Protein AF-A0A176U4V5-F1 (afdb_monomer)

Mean predicted aligned error: 9.23 Å

Solvent-accessible surface area (backbone atoms only — not comparable to full-atom values): 8817 Å² total; per-residue (Å²): 139,91,86,91,85,70,81,80,66,63,74,74,60,67,75,76,71,71,85,66,63,76,72,42,51,49,28,28,3,35,34,74,44,87,68,31,30,27,40,18,35,41,42,43,50,98,83,72,49,70,49,76,49,74,52,75,37,39,58,48,72,71,26,46,49,52,47,50,54,55,30,55,76,71,71,42,48,39,36,34,32,54,58,67,77,72,58,45,56,69,54,49,56,54,42,48,76,68,74,33,49,74,39,40,24,45,58,87,65,60,61,71,73,92,67,97,77,44,59,71,56,46,4,40,50,40,21,55,35,47,22,47,61,61,52,59,74,48,91,73,74,58,76,87,60,51,63,76,74,68,116

Nearest PDB structures (foldseek):
  8wt7-assembly1_C  TM=8.197E-01  e=2.623E-09  Escherichia coli
  8wt9-assembly1_D  TM=8.230E-01  e=5.195E-09  Escherichia coli
  8wt6-assembly1_D  TM=7.588E-01  e=7.061E-08  Escherichia coli
  7ess-assembly1_A  TM=6.847E-01  e=5.774E-04  Mycobacterium tuberculosis H37Rv
  2q2r-assembly1_B  TM=3.938E-01  e=1.067E-01  Trypanosoma cruzi

Structure (mmCIF, N/CA/C/O backbone):
data_AF-A0A176U4V5-F1
#
_entry.id   AF-A0A176U4V5-F1
#
loop_
_atom_site.group_PDB
_atom_site.id
_atom_site.type_symbol
_atom_site.label_atom_id
_atom_site.label_alt_id
_atom_site.label_comp_id
_atom_site.label_asym_id
_atom_site.label_entity_id
_atom_site.label_seq_id
_atom_site.pdbx_PDB_ins_code
_atom_site.Cartn_x
_atom_site.Cartn_y
_atom_site.Cartn_z
_atom_site.occupancy
_atom_site.B_iso_or_equiv
_atom_site.auth_seq_id
_atom_site.auth_comp_id
_atom_site.auth_asym_id
_atom_site.auth_atom_id
_atom_site.pdbx_PDB_model_num
ATOM 1 N N . MET A 1 1 ? -7.598 51.684 11.816 1.00 35.84 1 MET A N 1
ATOM 2 C CA . MET A 1 1 ? -8.939 51.081 11.972 1.00 35.84 1 MET A CA 1
ATOM 3 C C . MET A 1 1 ? -9.071 49.994 10.919 1.00 35.84 1 MET A C 1
ATOM 5 O O . MET A 1 1 ? -9.153 50.299 9.738 1.00 35.84 1 MET A O 1
ATOM 9 N N . ALA A 1 2 ? -8.910 48.740 11.339 1.00 35.50 2 ALA A N 1
ATOM 10 C CA . ALA A 1 2 ? -8.902 47.568 10.472 1.00 35.50 2 ALA A CA 1
ATOM 11 C C . ALA A 1 2 ? -10.332 47.061 10.272 1.00 35.50 2 ALA A C 1
ATOM 13 O O . ALA A 1 2 ? -11.031 46.856 11.257 1.00 35.50 2 ALA A O 1
ATOM 14 N N . SER A 1 3 ? -10.756 46.851 9.025 1.00 38.16 3 SER A N 1
ATOM 15 C CA . SER A 1 3 ? -11.951 46.062 8.697 1.00 38.16 3 SER A CA 1
ATOM 16 C C . SER A 1 3 ? -12.075 45.928 7.179 1.00 38.16 3 SER A C 1
ATOM 18 O O . SER A 1 3 ? -12.767 46.729 6.556 1.00 38.16 3 SER A O 1
ATOM 20 N N . HIS A 1 4 ? -11.393 44.944 6.580 1.00 39.47 4 HIS A N 1
ATOM 21 C CA . HIS A 1 4 ? -11.777 44.404 5.262 1.00 39.47 4 HIS A CA 1
ATOM 22 C C . HIS A 1 4 ? -11.165 43.028 4.934 1.00 39.47 4 HIS A C 1
ATOM 24 O O . HIS A 1 4 ? -10.877 42.730 3.780 1.00 39.47 4 HIS A O 1
ATOM 30 N N . CYS A 1 5 ? -10.945 42.154 5.924 1.00 32.56 5 CYS A N 1
ATOM 31 C CA . CYS A 1 5 ? -10.445 40.807 5.626 1.00 32.56 5 CYS A CA 1
ATOM 32 C C . CYS A 1 5 ? -10.816 39.786 6.710 1.00 32.56 5 CYS A C 1
ATOM 34 O O . CYS A 1 5 ? -9.965 39.363 7.483 1.00 32.56 5 CYS A O 1
ATOM 36 N N . GLN A 1 6 ? -12.092 39.399 6.807 1.00 33.41 6 GLN A N 1
ATOM 37 C CA . GLN A 1 6 ? -12.487 38.230 7.619 1.00 33.41 6 GLN A CA 1
ATOM 38 C C . GLN A 1 6 ? -13.487 37.274 6.948 1.00 33.41 6 GLN A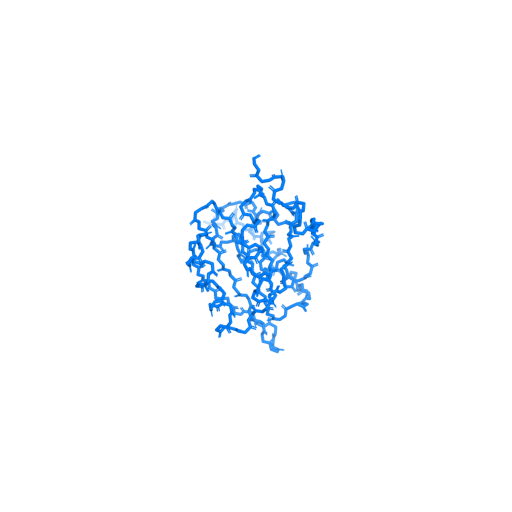 C 1
ATOM 40 O O . GLN A 1 6 ? -13.691 36.175 7.451 1.00 33.41 6 GLN A O 1
ATOM 45 N N . PHE A 1 7 ? -14.033 37.594 5.769 1.00 33.31 7 PHE A N 1
ATOM 46 C CA . PHE A 1 7 ? -15.053 36.741 5.139 1.00 33.31 7 PHE A CA 1
ATOM 47 C C . PHE A 1 7 ? -14.520 35.644 4.198 1.00 33.31 7 PHE A C 1
ATOM 49 O O . PHE A 1 7 ? -15.259 34.715 3.885 1.00 33.31 7 PHE A O 1
ATOM 56 N N . TYR A 1 8 ? -13.244 35.671 3.795 1.00 31.17 8 TYR A N 1
ATOM 57 C CA . TYR A 1 8 ? -12.674 34.648 2.895 1.00 31.17 8 TYR A CA 1
ATOM 58 C C . TYR A 1 8 ? -12.015 33.453 3.603 1.00 31.17 8 TYR A C 1
ATOM 60 O O . TYR A 1 8 ? -11.725 32.455 2.949 1.00 31.17 8 TYR A O 1
ATOM 68 N N . ASN A 1 9 ? -11.821 33.503 4.926 1.00 34.53 9 ASN A N 1
ATOM 69 C CA . ASN A 1 9 ? -11.169 32.416 5.671 1.00 34.53 9 ASN A CA 1
ATOM 70 C C . ASN A 1 9 ? -12.137 31.355 6.224 1.00 34.53 9 ASN A C 1
ATOM 72 O O . ASN A 1 9 ? -11.695 30.270 6.584 1.00 34.53 9 ASN A O 1
ATOM 76 N N . TYR A 1 10 ? -13.450 31.604 6.235 1.00 34.22 10 TYR A N 1
ATOM 77 C CA . TYR A 1 10 ? -14.404 30.654 6.825 1.00 34.22 10 TYR A CA 1
ATOM 78 C C . TYR A 1 10 ? -14.793 29.482 5.910 1.00 34.22 10 TYR A C 1
ATOM 80 O O . TYR A 1 10 ? -15.151 28.420 6.403 1.00 34.22 10 TYR A O 1
ATOM 88 N N . LYS A 1 11 ? -14.664 29.608 4.581 1.00 34.38 11 LYS A N 1
ATOM 89 C CA . LYS A 1 11 ? -15.071 28.535 3.649 1.00 34.38 11 LYS A CA 1
ATOM 90 C C . LYS A 1 11 ? -14.006 27.477 3.356 1.00 34.38 11 LYS A C 1
ATOM 92 O O . LYS A 1 11 ? -14.337 26.448 2.780 1.00 34.38 11 LYS A O 1
ATOM 97 N N . PHE A 1 12 ? -12.747 27.699 3.736 1.00 37.22 12 PHE A N 1
ATOM 98 C CA . PHE A 1 12 ? -11.676 26.719 3.496 1.00 37.22 12 PHE A CA 1
ATOM 99 C C . PHE A 1 12 ? -11.481 25.740 4.664 1.00 37.22 12 PHE A C 1
ATOM 101 O O . PHE A 1 12 ? -10.872 24.688 4.490 1.00 37.22 12 PHE A O 1
ATOM 108 N N . GLN A 1 13 ? -12.031 26.059 5.840 1.00 33.78 13 GLN A N 1
ATOM 109 C CA . GLN A 1 13 ? -11.878 25.253 7.052 1.00 33.78 13 GLN A CA 1
ATOM 110 C C . GLN A 1 13 ? -13.039 24.264 7.270 1.00 33.78 13 GLN A C 1
ATOM 112 O O . GLN A 1 13 ? -12.857 23.245 7.930 1.00 33.78 13 GLN A O 1
ATOM 117 N N . GLU A 1 14 ? -14.196 24.486 6.636 1.00 33.69 14 GLU A N 1
ATOM 118 C CA . GLU A 1 14 ? -15.374 23.607 6.751 1.00 33.69 14 GLU A CA 1
ATOM 119 C C . GLU A 1 14 ? -15.292 22.296 5.949 1.00 33.69 14 GLU A C 1
ATOM 121 O O . GLU A 1 14 ? -16.129 21.417 6.127 1.00 33.69 14 GLU A O 1
ATOM 126 N N . VAL A 1 15 ? -14.262 22.088 5.120 1.00 41.09 15 VAL A N 1
ATOM 127 C CA . VAL A 1 15 ? -14.083 20.801 4.411 1.00 41.09 15 VAL A CA 1
ATOM 128 C C . VAL A 1 15 ? -13.404 19.735 5.297 1.00 41.09 15 VAL A C 1
ATOM 130 O O . VAL A 1 15 ? -13.295 18.579 4.903 1.00 41.09 15 VAL A O 1
ATOM 133 N N . ILE A 1 16 ? -12.957 20.095 6.508 1.00 43.56 16 ILE A N 1
ATOM 134 C CA . ILE A 1 16 ? -12.155 19.223 7.393 1.00 43.56 16 ILE A CA 1
ATOM 135 C C . ILE A 1 16 ? -13.014 18.448 8.417 1.00 43.56 16 ILE A C 1
ATOM 137 O O . ILE A 1 16 ? -12.504 17.575 9.112 1.00 43.56 16 ILE A O 1
ATOM 141 N N . LEU A 1 17 ? -14.330 18.681 8.473 1.00 36.34 17 LEU A N 1
ATOM 142 C CA . LEU A 1 17 ? -15.235 18.012 9.422 1.00 36.34 17 LEU A CA 1
ATOM 143 C C . LEU A 1 17 ? -16.258 17.087 8.750 1.00 36.34 17 LEU A C 1
ATOM 145 O O . LEU A 1 17 ? -17.366 16.895 9.243 1.00 36.34 17 LEU A O 1
ATOM 149 N N . LEU A 1 18 ? -15.884 16.450 7.640 1.00 46.47 18 LEU A N 1
ATOM 150 C CA . LEU A 1 18 ? -16.555 15.216 7.245 1.00 46.47 18 LEU A CA 1
ATOM 151 C C . LEU A 1 18 ? -16.015 14.104 8.145 1.00 46.47 18 LEU A C 1
ATOM 153 O O . LEU A 1 18 ? -14.925 13.580 7.923 1.00 46.47 18 LEU A O 1
ATOM 157 N N . SER A 1 19 ? -16.775 13.777 9.193 1.00 58.56 19 SER A N 1
ATOM 158 C CA . SER A 1 19 ? -16.603 12.546 9.970 1.00 58.56 19 SER A CA 1
ATOM 159 C C . SER A 1 19 ? -16.903 11.361 9.049 1.00 58.56 19 SER A C 1
ATOM 161 O O . SER A 1 19 ? -18.007 10.815 9.029 1.00 58.56 19 SER A O 1
ATOM 163 N N . PHE A 1 20 ? -15.951 11.026 8.179 1.00 70.00 20 PHE A N 1
ATOM 164 C CA . PHE A 1 20 ? -16.039 9.830 7.365 1.00 70.00 20 PHE A CA 1
ATOM 165 C C . PHE A 1 20 ? -15.940 8.626 8.296 1.00 70.00 20 PHE A C 1
ATOM 167 O O . PHE A 1 20 ? -15.042 8.532 9.133 1.00 70.00 20 PHE A O 1
ATOM 174 N N . LYS A 1 21 ? -16.894 7.704 8.161 1.00 83.19 21 LYS A N 1
ATOM 175 C CA . LYS A 1 21 ? -16.889 6.461 8.925 1.00 83.19 21 LYS A CA 1
ATOM 176 C C . LYS A 1 21 ? -15.633 5.668 8.565 1.00 83.19 21 LYS A C 1
ATOM 178 O O . LYS A 1 21 ? -15.453 5.291 7.409 1.00 83.19 21 LYS A O 1
ATOM 183 N N . ILE A 1 22 ? -14.800 5.389 9.561 1.00 87.06 22 ILE A N 1
ATOM 184 C CA . ILE A 1 22 ? -13.631 4.524 9.402 1.00 87.06 22 ILE A CA 1
ATOM 185 C C . ILE A 1 22 ? -14.128 3.084 9.250 1.00 87.06 22 ILE A C 1
ATOM 187 O O . ILE A 1 22 ? -14.881 2.577 10.082 1.00 87.06 22 ILE A O 1
ATOM 191 N N . LEU A 1 23 ? -13.744 2.447 8.145 1.00 89.38 23 LEU A N 1
ATOM 192 C CA . LEU A 1 23 ? -14.088 1.065 7.804 1.00 89.38 23 LEU A CA 1
ATOM 193 C C . LEU A 1 23 ? -12.884 0.131 7.948 1.00 89.38 23 LEU A C 1
ATOM 195 O O . LEU A 1 23 ? -13.059 -1.038 8.282 1.00 89.38 23 LEU A O 1
ATOM 199 N N . LYS A 1 24 ? -11.665 0.643 7.732 1.00 91.25 24 LYS A N 1
ATOM 200 C CA . LYS A 1 24 ? -10.410 -0.074 7.988 1.00 91.25 24 LYS A CA 1
ATOM 201 C C . LYS A 1 24 ? -9.627 0.651 9.077 1.00 91.25 24 LYS A C 1
ATOM 203 O O . LYS A 1 24 ? -9.095 1.727 8.844 1.00 91.25 24 LYS A O 1
ATOM 208 N N . PHE A 1 25 ? -9.549 0.038 10.25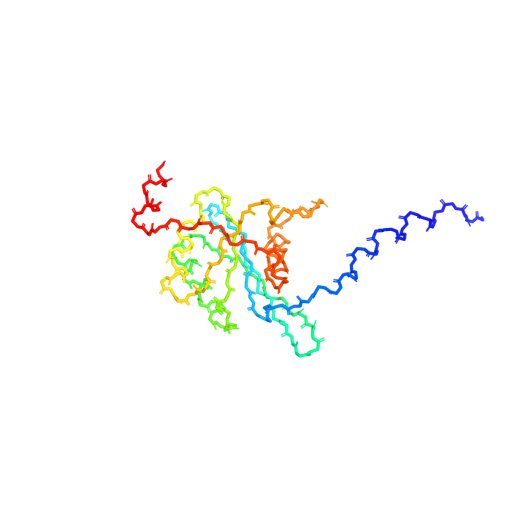7 1.00 93.38 25 PHE A N 1
ATOM 209 C CA . PHE A 1 25 ? -8.823 0.577 11.417 1.00 93.38 25 PHE A CA 1
ATOM 210 C C . PHE A 1 25 ? -7.304 0.463 11.280 1.00 93.38 25 PHE A C 1
ATOM 212 O O . PHE A 1 25 ? -6.557 1.052 12.056 1.00 93.38 25 PHE A O 1
ATOM 219 N N . LYS A 1 26 ? -6.829 -0.326 10.319 1.00 97.00 26 LYS A N 1
ATOM 220 C CA . LYS A 1 26 ? -5.415 -0.443 10.007 1.00 97.00 26 LYS A CA 1
ATOM 221 C C . LYS A 1 26 ? -5.247 -0.768 8.538 1.00 97.00 26 LYS A C 1
ATOM 223 O O . LYS A 1 26 ? -5.717 -1.809 8.089 1.00 97.00 26 LYS A O 1
ATOM 228 N N . CYS A 1 27 ? -4.585 0.108 7.802 1.00 97.56 27 CYS A N 1
ATOM 229 C CA . CYS A 1 27 ? -4.243 -0.142 6.409 1.00 97.56 27 CYS A CA 1
ATOM 230 C C . CYS A 1 27 ? -3.087 0.744 5.955 1.00 97.56 27 CYS A C 1
ATOM 232 O O . CYS A 1 27 ? -2.718 1.702 6.636 1.00 97.56 27 CYS A O 1
ATOM 234 N N . CYS A 1 28 ? -2.542 0.441 4.781 1.00 98.25 28 CYS A N 1
ATOM 235 C CA . CYS A 1 28 ? -1.465 1.191 4.164 1.00 98.25 28 CYS A CA 1
ATOM 236 C C . CYS A 1 28 ? -1.880 1.772 2.811 1.00 98.25 28 CYS A C 1
ATOM 238 O O . CYS A 1 28 ? -2.483 1.079 1.996 1.00 98.25 28 CYS A O 1
ATOM 240 N N . GLY A 1 29 ? -1.528 3.031 2.563 1.00 97.38 29 GLY A N 1
ATOM 241 C CA . GLY A 1 29 ? -1.511 3.633 1.234 1.00 97.38 29 GLY A CA 1
ATOM 242 C C . GLY A 1 29 ? -0.088 3.678 0.681 1.00 97.38 29 GLY A C 1
ATOM 243 O O . GLY A 1 29 ? 0.830 4.112 1.384 1.00 97.38 29 GLY A O 1
ATOM 244 N N . LEU A 1 30 ? 0.088 3.250 -0.569 1.00 96.81 30 LEU A N 1
ATOM 245 C CA . LEU A 1 30 ? 1.356 3.314 -1.293 1.00 96.81 30 LEU A CA 1
ATOM 246 C C . LEU A 1 30 ? 1.259 4.265 -2.486 1.00 96.81 30 LEU A C 1
ATOM 248 O O . LEU A 1 30 ? 0.378 4.116 -3.335 1.00 96.81 30 LEU A O 1
ATOM 252 N N . ASP A 1 31 ? 2.223 5.175 -2.576 1.00 93.88 31 ASP A N 1
ATOM 253 C CA . ASP A 1 31 ? 2.522 5.932 -3.788 1.00 93.88 31 ASP A CA 1
ATOM 254 C C . ASP A 1 31 ? 3.747 5.307 -4.473 1.00 93.88 31 ASP A C 1
ATOM 256 O O . ASP A 1 31 ? 4.865 5.331 -3.941 1.00 93.88 31 ASP A O 1
ATOM 260 N N . VAL A 1 32 ? 3.513 4.653 -5.612 1.00 94.06 32 VAL A N 1
ATOM 261 C CA . VAL A 1 32 ? 4.487 3.787 -6.288 1.00 94.06 32 VAL A CA 1
ATOM 262 C C . 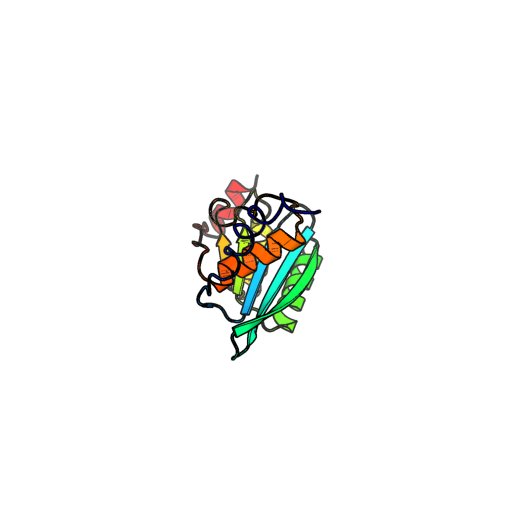VAL A 1 32 ? 5.128 4.526 -7.456 1.00 94.06 32 VAL A C 1
ATOM 264 O O . VAL A 1 32 ? 4.468 4.866 -8.437 1.00 94.06 32 VAL A O 1
ATOM 267 N N . HIS A 1 33 ? 6.449 4.693 -7.392 1.00 91.38 33 HIS A N 1
ATOM 268 C CA . HIS A 1 33 ? 7.259 5.281 -8.457 1.00 91.38 33 HIS A CA 1
ATOM 269 C C . HIS A 1 33 ? 8.178 4.234 -9.084 1.00 91.38 33 HIS A C 1
ATOM 271 O O . HIS A 1 33 ? 8.301 3.102 -8.619 1.00 91.38 33 HIS A O 1
ATOM 277 N N . LYS A 1 34 ? 8.873 4.625 -10.158 1.00 91.06 34 LYS A N 1
ATOM 278 C CA . LYS A 1 34 ? 9.765 3.726 -10.902 1.00 91.06 34 LYS A CA 1
ATOM 279 C C . LYS A 1 34 ? 10.839 3.075 -10.024 1.00 91.06 34 LYS A C 1
ATOM 281 O O . LYS A 1 34 ? 11.104 1.890 -10.191 1.00 91.06 34 LYS A O 1
ATOM 286 N N . THR A 1 35 ? 11.485 3.841 -9.141 1.00 93.25 35 THR A N 1
ATOM 287 C CA . THR A 1 35 ? 12.675 3.398 -8.379 1.00 93.25 35 THR A CA 1
ATOM 288 C C . THR A 1 35 ? 12.479 3.372 -6.861 1.00 93.25 35 THR A C 1
ATOM 290 O O . THR A 1 35 ? 13.350 2.892 -6.128 1.00 93.25 35 THR A O 1
ATOM 293 N N . TRP A 1 36 ? 11.351 3.878 -6.366 1.00 95.38 36 TRP A N 1
ATOM 294 C CA . TRP A 1 36 ? 11.048 3.956 -4.941 1.00 95.38 36 TRP A CA 1
ATOM 295 C C . TRP A 1 36 ? 9.537 3.993 -4.696 1.00 95.38 36 TRP A C 1
ATOM 297 O O . TRP A 1 36 ? 8.748 4.207 -5.612 1.00 95.38 36 TRP A O 1
ATOM 307 N N . ILE A 1 37 ? 9.145 3.754 -3.448 1.00 96.44 37 ILE A N 1
ATOM 308 C CA . ILE A 1 37 ? 7.756 3.711 -2.990 1.00 96.44 37 ILE A CA 1
ATOM 309 C C . ILE A 1 37 ? 7.662 4.531 -1.714 1.00 96.44 37 ILE A C 1
ATOM 311 O O . ILE A 1 37 ? 8.485 4.362 -0.809 1.00 96.44 37 ILE A O 1
ATOM 315 N N . TYR A 1 38 ? 6.667 5.410 -1.634 1.00 96.75 38 TYR A N 1
ATOM 316 C CA . TYR A 1 38 ? 6.302 6.042 -0.374 1.00 96.75 38 TYR A CA 1
ATOM 317 C C . TYR A 1 38 ? 5.136 5.286 0.251 1.00 96.75 38 TYR A C 1
ATOM 319 O O . TYR A 1 38 ? 4.103 5.099 -0.387 1.00 96.75 38 TYR A O 1
ATOM 327 N N . ALA A 1 39 ? 5.301 4.856 1.497 1.00 98.06 39 ALA A N 1
ATOM 328 C CA . ALA A 1 39 ? 4.300 4.099 2.230 1.00 98.06 39 ALA A CA 1
ATOM 329 C C . ALA A 1 39 ? 3.796 4.896 3.433 1.00 98.06 39 ALA A C 1
ATOM 331 O O . ALA A 1 39 ? 4.575 5.529 4.153 1.00 98.06 39 ALA A O 1
ATOM 332 N N . CYS A 1 40 ? 2.490 4.838 3.668 1.00 98.38 40 CYS A N 1
ATOM 333 C CA . CYS A 1 40 ? 1.840 5.428 4.829 1.00 98.38 40 CYS A CA 1
ATOM 334 C C . CYS A 1 40 ? 0.885 4.407 5.449 1.00 98.38 40 CYS A C 1
ATOM 336 O O . CYS A 1 40 ? -0.069 4.006 4.793 1.00 98.38 40 CYS A O 1
ATOM 338 N N . ILE A 1 41 ? 1.136 3.971 6.683 1.00 98.62 41 ILE A N 1
ATOM 339 C CA . ILE A 1 41 ? 0.208 3.148 7.471 1.00 98.62 41 ILE A CA 1
ATOM 340 C C . ILE A 1 41 ? -0.623 4.081 8.343 1.00 98.62 41 ILE A C 1
ATOM 342 O O . ILE A 1 41 ? -0.049 4.858 9.104 1.00 98.62 41 ILE A O 1
ATOM 346 N N . GLY A 1 42 ? -1.945 3.966 8.270 1.00 97.88 42 GLY A N 1
ATOM 347 C CA . GLY A 1 42 ? -2.879 4.529 9.241 1.00 97.88 42 GLY A CA 1
ATOM 348 C C . GLY A 1 42 ? -3.288 3.464 10.258 1.00 97.88 42 GLY A C 1
ATOM 349 O O . GLY A 1 42 ? -3.610 2.341 9.872 1.00 97.88 42 GLY A O 1
ATOM 350 N N . ILE A 1 43 ? -3.255 3.803 11.548 1.00 97.38 43 ILE A N 1
ATOM 351 C CA . ILE A 1 43 ? -3.727 2.959 12.655 1.00 97.38 43 ILE A CA 1
ATOM 352 C C . ILE A 1 43 ? -4.719 3.777 13.475 1.00 97.38 43 ILE A C 1
ATOM 354 O O . ILE A 1 43 ? -4.338 4.761 14.106 1.00 97.38 43 ILE A O 1
ATOM 358 N N . THR A 1 44 ? -5.980 3.370 13.470 1.00 94.31 44 THR A N 1
ATOM 359 C CA . THR A 1 44 ? -7.071 4.015 14.196 1.00 94.31 44 THR A CA 1
ATOM 360 C C . THR A 1 44 ? -7.354 3.280 15.505 1.00 94.31 44 THR A C 1
ATOM 362 O O . THR A 1 44 ? -7.533 2.062 15.513 1.00 94.31 44 THR A O 1
ATOM 365 N N . ASP A 1 45 ? -7.412 4.020 16.613 1.00 92.12 45 ASP A N 1
ATOM 366 C CA . ASP A 1 45 ? -7.782 3.495 17.930 1.00 92.12 45 ASP A CA 1
ATOM 367 C C . ASP A 1 45 ? -9.312 3.417 18.142 1.00 92.12 45 ASP A C 1
ATOM 369 O O . ASP A 1 45 ? -10.118 3.810 17.296 1.00 92.12 45 ASP A O 1
ATOM 373 N N . SER A 1 46 ? -9.734 2.930 19.311 1.00 89.00 46 SER A N 1
ATOM 374 C CA . SER A 1 46 ? -11.151 2.863 19.698 1.00 89.00 46 SER A CA 1
ATOM 375 C C . SER A 1 46 ? -11.825 4.233 19.864 1.00 89.00 46 SER A C 1
ATOM 377 O O . SER A 1 46 ? -13.052 4.304 19.903 1.00 89.00 46 SER A O 1
ATOM 379 N N . ASN A 1 47 ? -11.052 5.320 19.934 1.00 88.19 47 ASN A N 1
ATOM 380 C CA . ASN A 1 47 ? -11.539 6.696 20.023 1.00 88.19 47 ASN A CA 1
ATOM 381 C C . ASN A 1 47 ? -11.600 7.382 18.646 1.00 88.19 47 ASN A C 1
ATOM 383 O O . ASN A 1 47 ? -11.758 8.603 18.583 1.00 88.19 47 ASN A O 1
ATOM 387 N N . ASN A 1 48 ? -11.454 6.626 17.549 1.00 85.25 48 ASN A N 1
ATOM 388 C CA . ASN A 1 48 ? -11.364 7.128 16.174 1.00 85.25 48 ASN A CA 1
ATOM 389 C C . ASN A 1 48 ? -10.187 8.091 15.931 1.00 85.25 48 ASN A C 1
ATOM 391 O O . ASN A 1 48 ? -10.213 8.898 14.998 1.00 85.25 48 ASN A O 1
ATOM 395 N N . ARG A 1 49 ? -9.128 8.016 16.744 1.00 88.62 49 ARG A N 1
ATOM 396 C CA . ARG A 1 49 ? -7.891 8.768 16.517 1.00 88.62 49 ARG A CA 1
ATOM 397 C C . ARG A 1 49 ? -6.956 7.929 15.670 1.00 88.62 49 ARG A C 1
ATOM 399 O O . ARG A 1 49 ? -6.669 6.785 16.006 1.00 88.62 49 ARG A O 1
ATOM 406 N N . THR A 1 50 ? -6.472 8.512 14.578 1.00 93.00 50 THR A N 1
ATOM 407 C CA . THR A 1 50 ? -5.584 7.817 13.643 1.00 93.00 50 THR A CA 1
ATOM 408 C C . THR A 1 50 ? -4.151 8.308 13.788 1.00 93.00 50 THR A C 1
ATOM 410 O O . THR A 1 50 ? -3.874 9.493 13.601 1.00 93.00 50 THR A O 1
ATOM 413 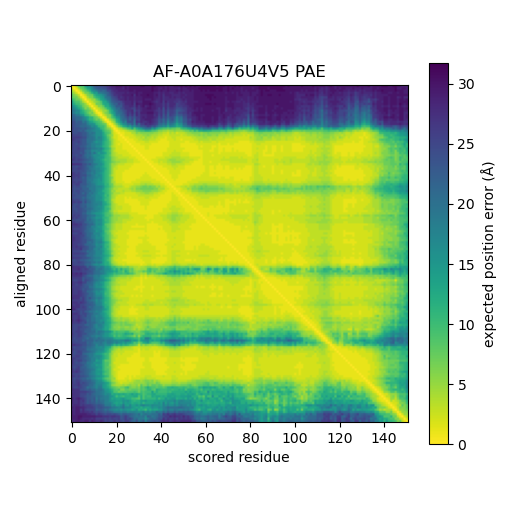N N . GLU A 1 51 ? -3.240 7.387 14.087 1.00 96.50 51 GLU A N 1
ATOM 414 C CA . GLU A 1 51 ? -1.799 7.598 14.009 1.00 96.50 51 GLU A CA 1
ATOM 415 C C . GLU A 1 51 ? -1.276 7.167 12.632 1.00 96.50 51 GLU A C 1
ATOM 417 O O . GLU A 1 51 ? -1.713 6.153 12.088 1.00 96.50 51 GLU A O 1
ATOM 422 N N . TYR A 1 52 ? -0.310 7.911 12.085 1.00 97.31 52 TYR A N 1
ATOM 423 C CA . TYR A 1 52 ? 0.317 7.588 10.805 1.00 97.31 52 TYR A CA 1
ATOM 424 C C . TYR A 1 52 ? 1.790 7.221 10.970 1.00 97.31 52 TYR A C 1
ATOM 426 O O . TYR A 1 52 ? 2.565 7.977 11.559 1.00 97.31 52 TYR A O 1
ATOM 434 N N . LYS A 1 53 ? 2.202 6.100 10.376 1.00 98.38 53 LYS A N 1
ATOM 435 C CA . LYS A 1 53 ? 3.610 5.713 10.210 1.00 98.38 53 LYS A CA 1
ATOM 436 C C . LYS A 1 53 ? 3.976 5.855 8.742 1.00 98.38 53 LYS A C 1
ATOM 438 O O . LYS A 1 53 ? 3.228 5.411 7.881 1.00 98.38 53 LYS A O 1
ATOM 443 N N . GLN A 1 54 ? 5.102 6.490 8.449 1.00 98.06 54 GLN A N 1
ATOM 444 C CA . GLN A 1 54 ? 5.497 6.818 7.081 1.00 98.06 54 GLN A CA 1
ATOM 445 C C . GLN A 1 54 ? 6.948 6.426 6.843 1.00 98.06 54 GLN A C 1
ATOM 447 O O . GLN A 1 54 ? 7.803 6.676 7.693 1.00 98.06 54 GLN A O 1
ATOM 452 N N . ALA A 1 55 ? 7.216 5.813 5.697 1.00 98.19 55 ALA A N 1
ATOM 453 C CA . ALA A 1 55 ? 8.548 5.375 5.308 1.00 98.19 55 ALA A CA 1
ATOM 454 C C . ALA A 1 55 ? 8.682 5.355 3.781 1.00 98.19 55 ALA A C 1
ATOM 456 O O . ALA A 1 55 ? 7.690 5.300 3.052 1.00 98.19 55 ALA A O 1
ATOM 457 N N . ARG A 1 56 ? 9.925 5.413 3.300 1.00 97.94 56 ARG A N 1
ATOM 458 C CA . ARG A 1 56 ? 10.253 5.306 1.877 1.00 97.94 56 ARG A CA 1
ATOM 459 C C . ARG A 1 56 ? 11.105 4.067 1.651 1.00 97.94 56 ARG A C 1
ATOM 461 O O . ARG A 1 56 ? 12.091 3.879 2.357 1.00 97.94 56 ARG A O 1
ATOM 468 N N . PHE A 1 57 ? 10.761 3.302 0.626 1.00 98.06 57 PHE A N 1
ATOM 469 C CA . PHE A 1 57 ? 11.441 2.069 0.242 1.00 98.06 57 PHE A CA 1
ATOM 470 C C . PHE A 1 57 ? 11.913 2.146 -1.204 1.00 98.06 57 PHE A C 1
ATOM 472 O O . PHE A 1 57 ? 11.430 2.967 -1.985 1.00 98.06 57 PHE A O 1
ATOM 479 N N . SER A 1 58 ? 12.858 1.292 -1.577 1.00 97.12 58 SER A N 1
ATOM 480 C CA . SER A 1 58 ? 13.169 1.069 -2.988 1.00 97.12 58 SER A CA 1
ATOM 481 C C . SER A 1 58 ? 12.098 0.185 -3.642 1.00 97.12 58 SER A C 1
ATOM 483 O O . SER A 1 58 ? 11.550 -0.694 -2.985 1.00 97.12 58 SER A O 1
ATOM 485 N N . SER A 1 59 ? 11.818 0.386 -4.934 1.00 94.00 59 SER A N 1
ATOM 486 C CA . SER A 1 59 ? 10.922 -0.488 -5.711 1.00 94.00 59 SER A CA 1
ATOM 487 C C . SER A 1 59 ? 11.609 -1.758 -6.241 1.00 94.00 59 SER A C 1
ATOM 489 O O . SER A 1 59 ? 10.982 -2.547 -6.945 1.00 94.00 59 SER A O 1
ATOM 491 N N . PHE A 1 60 ? 12.892 -1.967 -5.928 1.00 94.50 60 PHE A N 1
ATOM 492 C CA . PHE A 1 60 ? 13.607 -3.210 -6.229 1.00 94.50 60 PHE A CA 1
ATOM 493 C C . PHE A 1 60 ? 13.359 -4.261 -5.142 1.00 94.50 60 PHE A C 1
ATOM 495 O O . PHE A 1 60 ? 13.065 -3.914 -4.001 1.00 94.50 60 PHE A O 1
ATOM 502 N N . THR A 1 61 ? 13.556 -5.541 -5.468 1.00 94.25 61 THR A N 1
ATOM 503 C CA . THR A 1 61 ? 13.236 -6.701 -4.612 1.00 94.25 61 THR A CA 1
ATOM 504 C C . THR A 1 61 ? 13.647 -6.536 -3.150 1.00 94.25 61 THR A C 1
ATOM 506 O O . THR A 1 61 ? 12.838 -6.775 -2.262 1.00 94.25 61 THR A O 1
ATOM 509 N N . LYS A 1 62 ? 14.872 -6.065 -2.876 1.00 96.06 62 LYS A N 1
ATOM 510 C CA . LYS A 1 62 ? 15.327 -5.829 -1.497 1.00 96.06 62 LYS A CA 1
ATOM 511 C C . LYS A 1 62 ? 14.446 -4.809 -0.761 1.00 96.06 62 LYS A C 1
ATOM 513 O O . LYS A 1 62 ? 14.022 -5.076 0.354 1.00 96.06 62 LYS A O 1
ATOM 518 N N . GLY A 1 63 ? 14.143 -3.677 -1.394 1.00 97.81 63 GLY A N 1
ATOM 519 C CA . GLY A 1 63 ? 13.281 -2.648 -0.811 1.00 97.81 63 GLY A CA 1
ATOM 520 C C . GLY A 1 63 ? 11.823 -3.090 -0.674 1.00 97.81 63 GLY A C 1
ATOM 521 O O . GLY A 1 63 ? 11.150 -2.681 0.266 1.00 97.81 63 GLY A O 1
ATOM 522 N N . LEU A 1 64 ? 11.346 -3.965 -1.563 1.00 97.19 64 LEU A N 1
ATOM 523 C CA . LEU A 1 64 ? 10.011 -4.562 -1.462 1.00 97.19 64 LEU A CA 1
ATOM 524 C C . LEU A 1 64 ? 9.910 -5.551 -0.294 1.00 97.19 64 LEU A C 1
ATOM 526 O O . LEU A 1 64 ? 8.908 -5.541 0.416 1.00 97.19 64 LEU A O 1
ATOM 530 N N . ASN A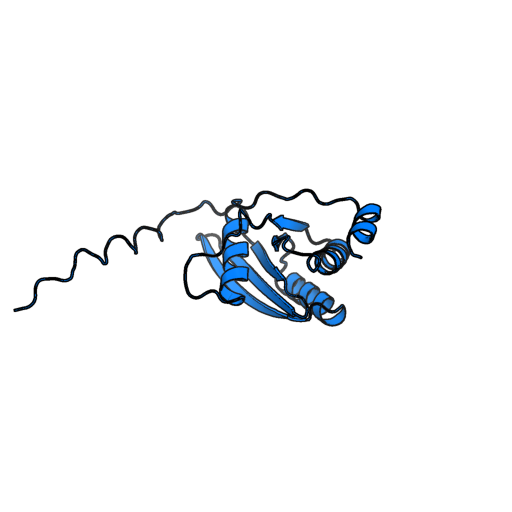 1 65 ? 10.959 -6.333 -0.034 1.00 97.50 65 ASN A N 1
ATOM 531 C CA . ASN A 1 65 ? 11.032 -7.172 1.166 1.00 97.50 65 ASN A CA 1
ATOM 532 C C . ASN A 1 65 ? 11.098 -6.316 2.441 1.00 97.50 65 ASN A C 1
ATOM 534 O O . ASN A 1 65 ? 10.349 -6.565 3.377 1.00 97.50 65 ASN A O 1
ATOM 538 N N . GLU A 1 66 ? 11.897 -5.241 2.445 1.00 98.44 66 GLU A N 1
ATOM 539 C CA . GLU A 1 66 ? 11.939 -4.278 3.560 1.00 98.44 66 GLU A CA 1
ATOM 540 C C . GLU A 1 66 ? 10.569 -3.615 3.809 1.00 98.44 66 GLU A C 1
ATOM 542 O O . GLU A 1 66 ? 10.186 -3.383 4.958 1.00 98.44 66 GLU A O 1
ATOM 547 N N . LEU A 1 67 ? 9.804 -3.334 2.746 1.00 98.31 67 LEU A N 1
ATOM 548 C CA . LEU A 1 67 ? 8.421 -2.865 2.848 1.00 98.31 67 LEU A CA 1
ATOM 549 C C . LEU A 1 67 ? 7.520 -3.927 3.498 1.00 98.31 67 LEU A C 1
ATOM 551 O O . LEU A 1 67 ? 6.735 -3.582 4.381 1.00 98.31 67 LEU A O 1
ATOM 555 N N . CYS A 1 68 ? 7.638 -5.200 3.109 1.00 98.12 68 CYS A N 1
ATOM 556 C CA . CYS A 1 68 ? 6.875 -6.301 3.710 1.00 98.12 68 CYS A CA 1
ATOM 557 C C . CYS A 1 68 ? 7.200 -6.468 5.200 1.00 98.12 68 CYS A C 1
ATOM 559 O O . CYS A 1 68 ? 6.285 -6.543 6.021 1.00 98.12 68 CYS A O 1
ATOM 561 N N . ASP A 1 69 ? 8.484 -6.435 5.565 1.00 98.25 69 ASP A N 1
ATOM 562 C CA . ASP A 1 69 ? 8.935 -6.503 6.958 1.00 98.25 69 ASP A CA 1
ATOM 563 C C . ASP A 1 69 ? 8.389 -5.330 7.781 1.00 98.25 69 ASP A C 1
ATOM 565 O O . ASP A 1 69 ? 7.950 -5.486 8.924 1.00 98.25 69 ASP A O 1
ATOM 569 N N . TRP A 1 70 ? 8.371 -4.132 7.192 1.00 98.62 70 TRP A N 1
ATOM 570 C CA . TRP A 1 70 ? 7.821 -2.944 7.835 1.00 98.62 70 TRP A CA 1
ATOM 571 C C . TRP A 1 70 ? 6.300 -3.027 8.015 1.00 98.62 70 TRP A C 1
ATOM 573 O O . TRP A 1 70 ? 5.795 -2.669 9.079 1.00 98.62 70 TRP A O 1
ATOM 583 N N . LEU A 1 71 ? 5.564 -3.543 7.028 1.00 98.38 71 LEU A N 1
ATOM 584 C CA . LEU A 1 71 ? 4.125 -3.804 7.145 1.00 98.38 71 LEU A CA 1
ATOM 585 C C . LEU A 1 71 ? 3.834 -4.842 8.240 1.00 98.38 71 LEU A C 1
ATOM 587 O O . LEU A 1 71 ? 2.964 -4.614 9.089 1.00 98.38 71 LEU A O 1
ATOM 591 N N . ALA A 1 72 ? 4.610 -5.929 8.281 1.00 97.75 72 ALA A N 1
ATOM 592 C CA . ALA A 1 72 ? 4.512 -6.973 9.297 1.00 97.75 72 ALA A CA 1
ATOM 593 C C . ALA A 1 72 ? 4.803 -6.433 10.705 1.00 97.75 72 ALA A C 1
ATOM 595 O O . ALA A 1 72 ? 4.046 -6.707 11.633 1.00 97.75 72 ALA A O 1
ATOM 596 N N . LYS A 1 73 ? 5.817 -5.570 10.863 1.00 98.06 73 LYS A N 1
ATOM 597 C CA . LYS A 1 73 ? 6.142 -4.903 12.138 1.00 98.06 73 LYS A CA 1
ATOM 598 C C . LYS A 1 73 ? 4.949 -4.162 12.755 1.00 98.06 73 LYS A C 1
ATOM 600 O O . LYS A 1 73 ? 4.843 -4.086 13.978 1.00 98.06 73 LYS A O 1
ATOM 605 N N . TYR A 1 74 ? 4.062 -3.600 11.933 1.00 97.94 74 TYR A N 1
ATOM 606 C CA . TYR A 1 74 ? 2.856 -2.901 12.392 1.00 97.94 74 TYR A CA 1
ATOM 607 C C . TYR A 1 74 ? 1.582 -3.757 12.308 1.00 97.94 74 TYR A C 1
ATOM 609 O O . TYR A 1 74 ? 0.486 -3.262 12.597 1.00 97.94 74 TYR A O 1
ATOM 617 N N . ASN A 1 75 ? 1.703 -5.044 11.965 1.00 96.94 75 ASN A N 1
ATOM 618 C CA . ASN A 1 75 ? 0.598 -5.967 11.707 1.00 96.94 75 ASN A CA 1
ATOM 619 C C . ASN A 1 75 ? -0.402 -5.399 10.681 1.00 96.94 75 ASN A C 1
ATOM 621 O O . ASN A 1 75 ? -1.609 -5.442 10.915 1.00 96.94 75 ASN A O 1
ATOM 625 N N . CYS A 1 76 ? 0.094 -4.773 9.609 1.00 97.62 76 CYS A N 1
ATOM 626 C CA . CYS A 1 76 ? -0.715 -4.147 8.564 1.00 97.62 76 CYS A CA 1
ATOM 627 C C . CYS A 1 76 ? -0.806 -5.058 7.334 1.00 97.62 76 CYS A C 1
ATOM 629 O O . CYS A 1 76 ? 0.139 -5.144 6.558 1.00 97.62 76 CYS A O 1
ATOM 631 N N . THR A 1 77 ? -1.952 -5.711 7.144 1.00 97.00 77 THR A N 1
ATOM 632 C CA . THR A 1 77 ? -2.189 -6.656 6.035 1.00 97.00 77 THR A CA 1
ATOM 633 C C . THR A 1 77 ? -2.948 -6.043 4.862 1.00 97.00 77 THR A C 1
ATOM 635 O O . THR A 1 77 ? -2.874 -6.548 3.749 1.00 97.00 77 THR A O 1
ATOM 638 N N . ASP A 1 78 ? -3.679 -4.958 5.104 1.00 96.88 78 ASP A N 1
ATOM 639 C CA . ASP A 1 78 ? -4.483 -4.243 4.120 1.00 96.88 78 ASP A CA 1
ATOM 640 C C . ASP A 1 78 ? -3.670 -3.140 3.444 1.00 96.88 78 ASP A C 1
ATOM 642 O O . ASP A 1 78 ? -3.288 -2.162 4.086 1.00 96.88 78 ASP A O 1
ATOM 646 N N . VAL A 1 79 ? -3.456 -3.251 2.137 1.00 97.50 79 VAL A N 1
ATOM 647 C CA . VAL A 1 79 ? -2.662 -2.299 1.354 1.00 97.50 79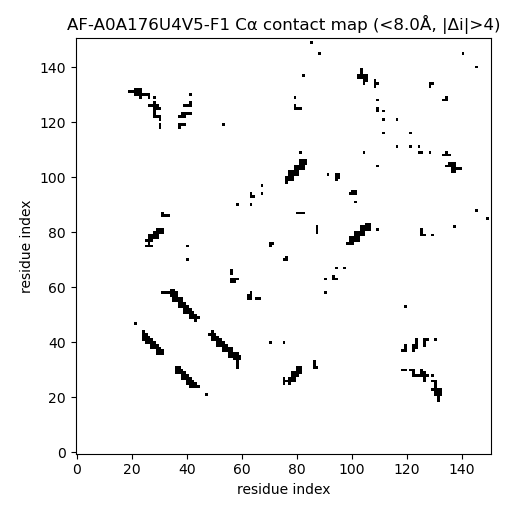 VAL A CA 1
ATOM 648 C C . VAL A 1 79 ? -3.476 -1.786 0.173 1.00 97.50 79 VAL A C 1
ATOM 650 O O . VAL A 1 79 ? -4.164 -2.543 -0.503 1.00 97.50 79 VAL A O 1
ATOM 653 N N . CYS A 1 80 ? -3.388 -0.491 -0.102 1.00 96.06 80 CYS A N 1
ATOM 654 C CA . CYS A 1 80 ? -3.947 0.141 -1.285 1.00 96.06 80 CYS A CA 1
ATOM 655 C C . CYS A 1 80 ? -2.849 0.887 -2.040 1.00 96.06 80 CYS A C 1
ATOM 657 O O . CYS A 1 80 ? -2.061 1.611 -1.435 1.00 96.06 80 CYS A O 1
ATOM 659 N N . MET A 1 81 ? -2.821 0.754 -3.363 1.00 93.88 81 MET A N 1
ATOM 660 C CA . MET A 1 81 ? -1.900 1.504 -4.216 1.00 93.88 81 MET A CA 1
ATOM 661 C C . MET A 1 81 ? -2.581 1.971 -5.496 1.00 93.88 81 MET A C 1
ATOM 663 O O . MET A 1 81 ? -3.527 1.345 -5.978 1.00 93.88 81 MET A O 1
ATOM 667 N N . GLU A 1 82 ? -2.114 3.087 -6.042 1.00 86.31 82 GLU A N 1
ATOM 668 C CA . GLU A 1 82 ? -2.624 3.613 -7.305 1.00 86.31 82 GLU A CA 1
ATOM 669 C C . GLU A 1 82 ? -2.108 2.798 -8.503 1.00 86.31 82 GLU A C 1
ATOM 671 O O . GLU A 1 82 ? -0.926 2.474 -8.597 1.00 86.31 82 GLU A O 1
ATOM 676 N N . SER A 1 83 ? -2.992 2.496 -9.456 1.00 74.25 83 SER A N 1
ATOM 677 C CA . SER A 1 83 ? -2.686 1.698 -10.649 1.00 74.25 83 SER A CA 1
ATOM 678 C C . SER A 1 83 ? -2.141 2.521 -11.832 1.00 74.25 83 SER A C 1
ATOM 680 O O . SER A 1 83 ? -2.463 2.223 -12.985 1.00 74.25 83 SER A O 1
ATOM 682 N N . THR A 1 84 ? -1.372 3.590 -11.594 1.00 71.69 84 THR A N 1
ATOM 683 C CA . THR A 1 84 ? -0.836 4.425 -12.689 1.00 71.69 84 THR A CA 1
ATOM 684 C C . THR A 1 84 ? 0.451 3.833 -13.261 1.00 71.69 84 THR A C 1
ATOM 686 O O . THR A 1 84 ? 1.443 3.639 -12.560 1.00 71.69 84 THR A O 1
ATOM 689 N N . GLY A 1 85 ? 0.456 3.580 -14.572 1.00 81.19 85 GLY A N 1
ATOM 690 C CA . GLY A 1 85 ? 1.601 2.997 -15.275 1.00 81.19 85 GLY A CA 1
ATOM 691 C C . GLY A 1 85 ? 1.800 1.509 -14.967 1.00 81.19 85 GLY A C 1
ATOM 692 O O . GLY A 1 85 ? 0.884 0.833 -14.511 1.00 81.19 85 GLY A O 1
ATOM 693 N N . LYS A 1 86 ? 3.003 0.984 -15.240 1.00 86.88 86 LYS A N 1
ATOM 694 C CA . LYS A 1 86 ? 3.326 -0.450 -15.081 1.00 86.88 86 LYS A CA 1
ATOM 695 C C . LYS A 1 86 ? 4.038 -0.818 -13.777 1.00 86.88 86 LYS A C 1
ATOM 697 O O . LYS A 1 86 ? 4.252 -1.992 -13.498 1.00 86.88 86 LYS A O 1
ATOM 702 N N . TYR A 1 87 ? 4.414 0.172 -12.967 1.00 90.38 87 TYR A N 1
ATOM 703 C CA . TYR A 1 87 ? 5.275 -0.049 -11.799 1.00 90.38 87 TYR A CA 1
ATOM 704 C C . TYR A 1 87 ? 4.564 -0.714 -10.618 1.00 90.38 87 TYR A C 1
ATOM 706 O O . TYR A 1 87 ? 5.233 -1.272 -9.757 1.00 90.38 87 TYR A O 1
ATOM 714 N N . TRP A 1 88 ? 3.230 -0.720 -10.592 1.00 91.75 88 TRP A N 1
ATOM 715 C CA . TRP A 1 88 ? 2.466 -1.429 -9.566 1.00 91.75 88 TRP A CA 1
ATOM 716 C C . TRP A 1 88 ? 2.591 -2.956 -9.677 1.00 91.75 88 TRP A C 1
ATOM 718 O O . TRP A 1 88 ? 2.443 -3.633 -8.669 1.00 91.75 88 TRP A O 1
ATOM 728 N N . ILE A 1 89 ? 2.877 -3.509 -10.864 1.00 92.00 89 ILE A N 1
ATOM 729 C CA . ILE A 1 89 ? 2.909 -4.963 -11.115 1.00 92.00 89 ILE A CA 1
ATOM 730 C C . ILE A 1 89 ? 3.935 -5.685 -10.223 1.00 92.00 89 ILE A C 1
ATOM 732 O O . ILE A 1 89 ? 3.532 -6.582 -9.480 1.00 92.00 89 ILE A O 1
ATOM 736 N N . PRO A 1 90 ? 5.235 -5.315 -10.223 1.00 92.38 90 PRO A N 1
ATOM 737 C CA . PRO A 1 90 ? 6.217 -5.984 -9.367 1.00 92.38 90 PRO A CA 1
ATOM 738 C C . PRO A 1 90 ? 5.919 -5.800 -7.874 1.00 92.38 90 PRO A C 1
ATOM 740 O O . PRO A 1 90 ? 6.163 -6.712 -7.088 1.00 92.38 90 PRO A O 1
ATOM 743 N N . VAL A 1 91 ? 5.353 -4.652 -7.485 1.00 94.38 91 VAL A N 1
ATOM 744 C CA . VAL A 1 91 ? 4.946 -4.388 -6.097 1.00 94.38 91 VAL A CA 1
ATOM 745 C C . VAL A 1 91 ? 3.806 -5.319 -5.696 1.00 94.38 91 VAL A C 1
ATOM 747 O O . VAL A 1 91 ? 3.895 -5.984 -4.671 1.00 94.38 91 VAL A O 1
ATOM 750 N N . PHE A 1 92 ? 2.766 -5.418 -6.527 1.00 94.19 92 PHE A N 1
ATOM 751 C CA . PHE A 1 92 ? 1.621 -6.2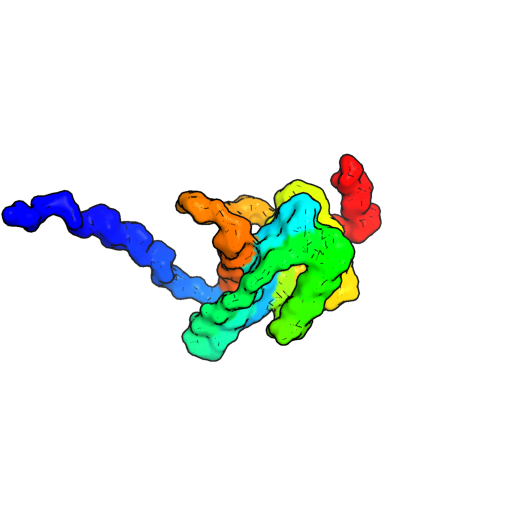93 -6.298 1.00 94.19 92 PHE A CA 1
ATOM 752 C C . PHE A 1 92 ? 2.053 -7.743 -6.118 1.00 94.19 92 PHE A C 1
ATOM 754 O O . PHE A 1 92 ? 1.671 -8.367 -5.136 1.00 94.19 92 PHE A O 1
ATOM 761 N N . ASN A 1 93 ? 2.878 -8.253 -7.034 1.00 92.88 93 ASN A N 1
ATOM 762 C CA . ASN A 1 93 ? 3.283 -9.655 -7.032 1.00 92.88 93 ASN A CA 1
ATOM 763 C C . ASN A 1 93 ? 4.040 -10.035 -5.749 1.00 92.88 93 ASN A C 1
ATOM 765 O O . ASN A 1 93 ? 3.762 -11.084 -5.177 1.00 92.88 93 ASN A O 1
ATOM 769 N N . ILE A 1 94 ? 4.952 -9.184 -5.263 1.00 94.75 94 ILE A N 1
ATOM 770 C CA . ILE A 1 94 ? 5.664 -9.462 -4.005 1.00 94.75 94 ILE A CA 1
ATOM 771 C C . ILE A 1 94 ? 4.717 -9.358 -2.806 1.00 94.75 94 ILE A C 1
ATOM 773 O O . ILE A 1 94 ? 4.703 -10.246 -1.961 1.00 94.75 94 ILE A O 1
ATOM 777 N N . LEU A 1 95 ? 3.879 -8.322 -2.730 1.00 95.06 95 LEU A N 1
ATOM 778 C CA . LEU A 1 95 ? 2.941 -8.189 -1.610 1.00 95.06 95 LEU A CA 1
ATOM 779 C C . LEU A 1 95 ? 1.933 -9.359 -1.557 1.00 95.06 95 LEU A C 1
ATOM 781 O O . LEU A 1 95 ? 1.632 -9.858 -0.474 1.00 95.06 95 LEU A O 1
ATOM 785 N N . GLU A 1 96 ? 1.464 -9.839 -2.714 1.00 92.81 96 GLU A N 1
ATOM 786 C CA . GLU A 1 96 ? 0.591 -11.017 -2.843 1.00 92.81 96 GLU A CA 1
ATOM 787 C C . GLU A 1 96 ? 1.290 -12.296 -2.345 1.00 92.81 96 GLU A C 1
ATOM 789 O O . GLU A 1 96 ? 0.692 -13.068 -1.594 1.00 92.81 96 GLU A O 1
ATOM 794 N N . GLN A 1 97 ? 2.578 -12.484 -2.665 1.00 93.25 97 GLN A N 1
ATOM 795 C CA . GLN A 1 97 ? 3.396 -13.599 -2.157 1.00 93.25 97 GLN A CA 1
ATOM 796 C C . GLN A 1 97 ? 3.576 -13.581 -0.631 1.00 93.25 97 GLN A C 1
ATOM 798 O O . GLN A 1 97 ? 3.751 -14.636 -0.027 1.00 93.25 97 GLN A O 1
ATOM 803 N N . HIS A 1 98 ? 3.500 -12.405 -0.006 1.00 92.94 98 HIS A N 1
ATOM 804 C CA . HIS A 1 98 ? 3.550 -12.223 1.448 1.00 92.94 98 HIS A CA 1
ATOM 805 C C . HIS A 1 98 ? 2.159 -12.260 2.116 1.00 92.94 98 HIS A C 1
ATOM 807 O O . HIS A 1 98 ? 2.010 -11.822 3.259 1.00 92.94 98 HIS A O 1
ATOM 813 N N . ASN A 1 99 ? 1.134 -12.776 1.424 1.00 92.94 99 ASN A N 1
ATOM 814 C CA . ASN A 1 99 ? -0.243 -12.902 1.920 1.00 92.94 99 ASN A CA 1
ATOM 815 C C . ASN A 1 99 ? -0.888 -11.562 2.331 1.00 92.94 99 ASN A C 1
ATOM 817 O O . ASN A 1 99 ? -1.773 -11.529 3.191 1.00 92.94 99 ASN A O 1
ATOM 821 N N . LEU A 1 100 ? -0.468 -10.451 1.721 1.00 94.75 100 LEU A N 1
ATOM 822 C CA . LEU A 1 100 ? -1.065 -9.139 1.958 1.00 94.75 100 LEU A CA 1
ATOM 823 C C . LEU A 1 100 ? -2.286 -8.940 1.055 1.00 94.75 100 LEU A C 1
ATOM 825 O O . LEU A 1 100 ? -2.286 -9.306 -0.121 1.00 94.75 100 LEU A O 1
ATOM 829 N N . TRP A 1 101 ? -3.333 -8.318 1.596 1.00 94.19 101 TRP A N 1
ATOM 830 C CA . TRP A 1 101 ? -4.509 -7.940 0.822 1.00 94.19 101 TRP A CA 1
ATOM 831 C C . TRP A 1 101 ? -4.238 -6.629 0.092 1.00 94.19 101 TRP A C 1
ATOM 833 O O . TRP A 1 101 ? -4.241 -5.555 0.700 1.00 94.19 101 TRP A O 1
ATOM 843 N N . VAL A 1 102 ? -4.029 -6.706 -1.220 1.00 94.69 102 VAL A N 1
ATOM 844 C CA . VAL A 1 102 ? -3.670 -5.544 -2.034 1.00 94.69 102 VAL A CA 1
ATOM 845 C C . VAL A 1 102 ? -4.848 -5.087 -2.889 1.00 94.69 102 VAL A C 1
ATOM 847 O O . VAL A 1 102 ? -5.355 -5.813 -3.739 1.00 94.69 102 VAL A O 1
ATOM 850 N N . THR A 1 103 ? -5.257 -3.836 -2.698 1.00 93.50 103 THR A N 1
ATOM 851 C CA . THR A 1 103 ? -6.276 -3.161 -3.502 1.00 93.50 103 THR A CA 1
ATOM 852 C C . THR A 1 103 ? -5.611 -2.205 -4.489 1.00 93.50 103 THR A C 1
ATOM 854 O O . THR A 1 103 ? -4.968 -1.233 -4.094 1.00 93.50 103 THR A O 1
ATOM 857 N N . LEU A 1 104 ? -5.799 -2.445 -5.787 1.00 91.81 104 LEU A N 1
ATOM 858 C CA . LEU A 1 104 ? -5.431 -1.482 -6.825 1.00 91.81 104 LEU A CA 1
ATOM 859 C C . LEU A 1 104 ? -6.527 -0.430 -6.980 1.00 91.81 104 LEU A C 1
ATOM 861 O O . LEU A 1 104 ? -7.663 -0.754 -7.327 1.00 91.81 104 LEU A O 1
ATOM 865 N N . SER A 1 105 ? -6.191 0.836 -6.769 1.00 87.56 105 SER A N 1
ATOM 866 C CA . SER A 1 105 ? -7.107 1.954 -6.979 1.00 87.56 105 SER A CA 1
ATOM 867 C C . SER A 1 105 ? -6.908 2.586 -8.348 1.00 87.56 105 SER A C 1
ATOM 869 O O . SER A 1 105 ? -5.786 2.920 -8.730 1.00 87.56 105 SER A O 1
ATOM 871 N N . HIS A 1 106 ? -8.012 2.844 -9.047 1.00 82.50 106 HIS A N 1
ATOM 872 C CA . HIS A 1 106 ? -7.967 3.624 -10.274 1.00 82.50 106 HIS A CA 1
ATOM 873 C C . HIS A 1 106 ? -7.659 5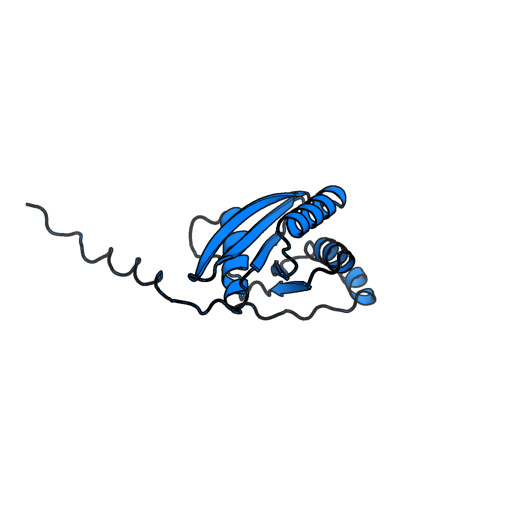.103 -9.943 1.00 82.50 106 HIS A C 1
ATOM 875 O O . HIS A 1 106 ? -8.315 5.667 -9.058 1.00 82.50 106 HIS A O 1
ATOM 881 N N . PRO A 1 107 ? -6.780 5.795 -10.697 1.00 78.38 107 PRO A N 1
ATOM 882 C CA . PRO A 1 107 ? -6.321 7.167 -10.398 1.00 78.38 107 PRO A CA 1
ATOM 883 C C . PRO A 1 107 ? -7.439 8.207 -10.274 1.00 78.38 107 PRO A C 1
ATOM 885 O O . PRO A 1 107 ? -7.325 9.226 -9.599 1.00 78.38 107 PRO A O 1
ATOM 888 N N . LYS A 1 108 ? -8.579 7.941 -10.924 1.00 78.62 108 LYS A N 1
ATOM 889 C CA . LYS A 1 108 ? -9.813 8.735 -10.794 1.00 78.62 108 LYS A CA 1
ATOM 890 C C . LYS A 1 108 ? -10.282 8.874 -9.338 1.00 78.62 108 LYS A C 1
ATOM 892 O O . LYS A 1 108 ? -10.852 9.914 -9.017 1.00 78.62 108 LYS A O 1
ATOM 897 N N . TYR A 1 109 ? -10.076 7.852 -8.507 1.00 77.44 109 TYR A N 1
ATOM 898 C CA . TYR A 1 109 ? -10.517 7.814 -7.111 1.00 77.44 109 TYR A CA 1
ATOM 899 C C . TYR A 1 109 ? -9.445 8.300 -6.137 1.00 77.44 109 TYR A C 1
ATOM 901 O O . TYR A 1 109 ? -9.790 8.841 -5.096 1.00 77.44 109 TYR A O 1
ATOM 909 N N . THR A 1 110 ? -8.165 8.190 -6.496 1.00 77.25 110 THR A N 1
ATOM 910 C CA . THR A 1 110 ? -7.028 8.677 -5.695 1.00 77.25 110 THR A CA 1
ATOM 911 C C . THR A 1 110 ? -6.525 10.041 -6.143 1.00 77.25 110 THR A C 1
ATOM 913 O O . THR A 1 110 ? -5.414 10.427 -5.792 1.00 77.25 110 THR A O 1
ATOM 916 N N . LYS A 1 111 ? -7.337 10.801 -6.898 1.00 77.56 111 LYS A N 1
ATOM 917 C CA . LYS A 1 111 ? -6.939 12.117 -7.407 1.00 77.56 111 LYS A CA 1
ATOM 918 C C . LYS A 1 111 ? -6.354 12.960 -6.270 1.00 77.56 111 LYS A C 1
ATOM 920 O O . LYS A 1 111 ? -7.064 13.192 -5.285 1.00 77.56 111 LYS A O 1
ATOM 925 N N . PRO A 1 112 ? -5.100 13.423 -6.401 1.00 70.44 112 PRO A N 1
ATOM 926 C CA . PRO A 1 112 ? -4.456 14.176 -5.343 1.00 70.44 112 PRO A CA 1
ATOM 927 C C . PRO A 1 112 ? -5.200 15.490 -5.115 1.00 70.44 112 PRO A C 1
ATOM 929 O O . PRO A 1 112 ? -5.751 16.095 -6.044 1.00 70.44 112 PRO A O 1
ATOM 932 N N . MET A 1 113 ? -5.218 15.942 -3.863 1.00 66.69 113 MET A N 1
ATOM 933 C CA . MET A 1 113 ? -5.782 17.243 -3.516 1.00 66.69 113 MET A CA 1
ATOM 934 C C . MET A 1 113 ? -5.042 18.351 -4.284 1.00 66.69 113 MET A C 1
ATOM 936 O O . MET A 1 113 ? -3.814 18.346 -4.371 1.00 66.69 113 MET A O 1
ATOM 940 N N . LYS A 1 114 ? -5.779 19.321 -4.845 1.00 64.88 114 LYS A N 1
ATOM 941 C CA . LYS A 1 114 ? -5.179 20.474 -5.541 1.00 64.88 114 LYS A CA 1
ATOM 942 C C . LYS A 1 114 ? -4.280 21.263 -4.574 1.00 64.88 114 LYS A C 1
ATOM 944 O O . LYS A 1 114 ? -4.758 21.716 -3.539 1.00 64.88 114 LYS A O 1
ATOM 949 N N . GLY A 1 115 ? -3.005 21.455 -4.923 1.00 68.69 115 GLY A N 1
ATOM 950 C CA . GLY A 1 115 ? -2.015 22.186 -4.116 1.00 68.69 115 GLY A CA 1
ATOM 951 C C . GLY A 1 115 ? -0.656 21.479 -4.072 1.00 68.69 115 GLY A C 1
ATOM 952 O O . GLY A 1 115 ? -0.407 20.604 -4.894 1.00 68.69 115 GLY A O 1
ATOM 953 N N . ASN A 1 116 ? 0.212 21.863 -3.122 1.00 67.38 116 ASN A N 1
ATOM 954 C CA . ASN A 1 116 ? 1.587 21.359 -2.920 1.00 67.38 116 ASN A CA 1
ATOM 955 C C . ASN A 1 116 ? 1.650 19.827 -2.745 1.00 67.38 116 ASN A C 1
ATOM 957 O O . ASN A 1 116 ? 1.732 19.334 -1.609 1.00 67.38 116 ASN A O 1
ATOM 961 N N . LYS A 1 117 ? 1.595 19.114 -3.875 1.00 79.69 117 LYS A N 1
ATOM 962 C CA . LYS A 1 117 ? 1.696 17.664 -4.020 1.00 79.69 117 LYS A CA 1
ATOM 963 C C . LYS A 1 117 ? 3.080 17.212 -3.574 1.00 79.69 117 LYS A C 1
ATOM 965 O O . LYS A 1 117 ? 4.088 17.806 -3.945 1.00 79.69 117 LYS A O 1
ATOM 970 N N . THR A 1 118 ? 3.107 16.175 -2.755 1.00 88.62 118 THR A N 1
ATOM 971 C CA . THR A 1 118 ? 4.332 15.491 -2.343 1.00 88.62 118 THR A CA 1
ATOM 972 C C . THR A 1 118 ? 3.979 14.030 -2.177 1.00 88.62 118 THR A C 1
ATOM 974 O O . THR A 1 118 ? 2.915 13.750 -1.626 1.00 88.62 118 THR A O 1
ATOM 977 N N . ASP A 1 119 ? 4.898 13.135 -2.493 1.00 89.56 119 ASP A N 1
ATOM 978 C CA . ASP A 1 119 ? 4.668 11.682 -2.468 1.00 89.56 119 ASP A CA 1
ATOM 979 C C . ASP A 1 119 ? 4.221 11.199 -1.078 1.00 89.56 119 ASP A C 1
ATOM 981 O O . ASP A 1 119 ? 3.356 10.342 -0.916 1.00 89.56 119 ASP A O 1
ATOM 985 N N . ARG A 1 120 ? 4.722 11.874 -0.033 1.00 91.75 120 ARG A N 1
ATOM 986 C CA . ARG A 1 120 ? 4.277 11.711 1.356 1.00 91.75 120 ARG A CA 1
ATOM 987 C C . ARG A 1 120 ? 2.780 11.971 1.556 1.00 91.75 120 ARG A C 1
ATOM 989 O O . ARG A 1 120 ? 2.089 11.216 2.236 1.00 91.75 120 ARG A O 1
ATOM 996 N N . LYS A 1 121 ? 2.290 13.086 1.012 1.00 91.50 121 LYS A N 1
ATOM 997 C CA . LYS A 1 121 ? 0.876 13.474 1.094 1.00 91.50 121 LYS A CA 1
ATOM 998 C C . LYS A 1 121 ? 0.012 12.559 0.239 1.00 91.50 121 LYS A C 1
ATOM 1000 O O . LYS A 1 121 ? -1.090 12.254 0.671 1.00 91.50 121 LYS A O 1
ATOM 1005 N N . ASP A 1 122 ? 0.513 12.108 -0.907 1.00 91.00 122 ASP A N 1
ATOM 1006 C CA . ASP A 1 122 ? -0.228 11.212 -1.794 1.00 91.00 122 ASP A CA 1
ATOM 1007 C C . ASP A 1 122 ? -0.401 9.827 -1.164 1.00 91.00 122 ASP A C 1
ATOM 1009 O O . ASP A 1 122 ? -1.527 9.349 -1.055 1.00 91.00 122 ASP A O 1
ATOM 1013 N N . ALA A 1 123 ? 0.663 9.234 -0.612 1.00 94.19 123 ALA A N 1
ATOM 1014 C CA . ALA A 1 123 ? 0.567 7.969 0.119 1.00 94.19 123 ALA A CA 1
ATOM 1015 C C . ALA A 1 123 ? -0.397 8.061 1.315 1.00 94.19 123 ALA A C 1
ATOM 1017 O O . ALA A 1 123 ? -1.212 7.163 1.542 1.00 94.19 123 ALA A O 1
ATOM 1018 N N . LYS A 1 124 ? -0.356 9.172 2.068 1.00 94.88 124 LYS A N 1
ATOM 10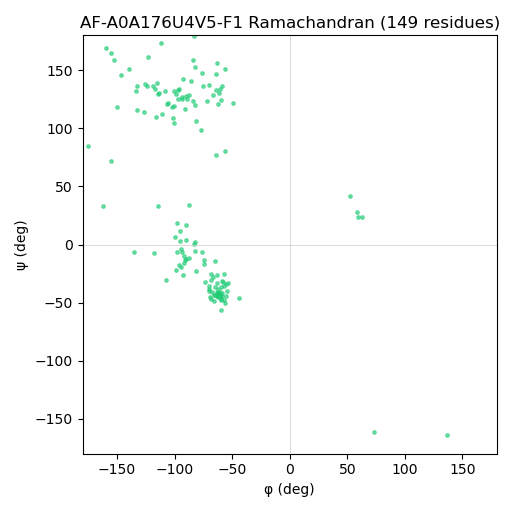19 C CA . LYS A 1 124 ? -1.318 9.414 3.152 1.00 94.88 124 LYS A CA 1
ATOM 1020 C C . LYS A 1 124 ? -2.746 9.565 2.619 1.00 94.88 124 LYS A C 1
ATOM 1022 O O . LYS A 1 124 ? -3.657 8.981 3.187 1.00 94.88 124 LYS A O 1
ATOM 1027 N N . TRP A 1 125 ? -2.942 10.307 1.535 1.00 92.38 125 TRP A N 1
ATOM 1028 C CA . TRP A 1 125 ? -4.254 10.502 0.922 1.00 92.38 125 TRP A CA 1
ATOM 1029 C C . TRP A 1 125 ? -4.869 9.179 0.454 1.00 92.38 125 TRP A C 1
ATOM 1031 O O . TRP A 1 125 ? -6.032 8.904 0.738 1.00 92.38 125 TRP A O 1
ATOM 1041 N N . ILE A 1 126 ? -4.071 8.315 -0.180 1.00 93.56 126 ILE A N 1
ATOM 1042 C CA . ILE A 1 126 ? -4.483 6.956 -0.556 1.00 93.56 126 ILE A CA 1
ATOM 1043 C C . ILE A 1 126 ? -4.895 6.158 0.689 1.00 93.56 126 ILE A C 1
ATOM 1045 O O . ILE A 1 126 ? -5.939 5.506 0.677 1.00 93.56 126 ILE A O 1
ATOM 1049 N N . CYS A 1 127 ? -4.117 6.243 1.774 1.00 95.12 127 CYS A N 1
ATOM 1050 C CA . CYS A 1 127 ? -4.455 5.601 3.043 1.00 95.12 127 CYS A CA 1
ATOM 1051 C C . CYS A 1 127 ? -5.794 6.115 3.598 1.00 95.12 127 CYS A C 1
ATOM 1053 O O . CYS A 1 127 ? -6.645 5.310 3.961 1.00 95.12 127 CYS A O 1
ATOM 1055 N N . ASP A 1 128 ? -6.008 7.433 3.625 1.00 92.88 128 ASP A N 1
ATOM 1056 C CA . ASP A 1 128 ? -7.235 8.060 4.135 1.00 92.88 128 ASP A CA 1
ATOM 1057 C C . ASP A 1 128 ? -8.476 7.608 3.352 1.00 92.88 128 ASP A C 1
ATOM 1059 O O . ASP A 1 128 ? -9.489 7.213 3.940 1.00 92.88 128 ASP A O 1
ATOM 1063 N N . LEU A 1 129 ? -8.380 7.594 2.020 1.00 91.94 129 LEU A N 1
ATOM 1064 C CA . LEU A 1 129 ? -9.449 7.112 1.148 1.00 91.94 129 LEU A CA 1
ATOM 1065 C C . LEU A 1 129 ? -9.742 5.628 1.375 1.00 91.94 129 LEU A C 1
ATOM 1067 O O . LEU A 1 129 ? -10.908 5.223 1.395 1.00 91.94 129 LEU A O 1
ATOM 1071 N N . TYR A 1 130 ? -8.701 4.813 1.551 1.00 94.00 130 TYR A N 1
ATOM 1072 C CA . TYR A 1 130 ? -8.854 3.380 1.772 1.00 94.00 130 TYR A CA 1
ATOM 1073 C C . TYR A 1 130 ? -9.460 3.074 3.147 1.00 94.00 130 TYR A C 1
ATOM 1075 O O . TYR A 1 130 ? -10.369 2.245 3.234 1.00 94.00 130 TYR A O 1
ATOM 1083 N N . MET A 1 131 ? -9.058 3.811 4.192 1.00 92.19 131 MET A N 1
ATOM 1084 C CA . MET A 1 131 ? -9.654 3.732 5.533 1.00 92.19 131 MET A CA 1
ATOM 1085 C C . MET A 1 131 ? -11.164 3.956 5.505 1.00 92.19 131 MET A C 1
ATOM 1087 O O . MET A 1 131 ? -11.903 3.252 6.192 1.00 92.19 131 MET A O 1
ATOM 1091 N N . CYS A 1 132 ? -11.629 4.896 4.682 1.00 90.38 132 CYS A N 1
ATOM 1092 C CA . CYS A 1 132 ? -13.041 5.264 4.578 1.00 90.38 132 CYS A CA 1
ATOM 1093 C C . CYS A 1 132 ? -13.812 4.456 3.515 1.00 90.38 132 CYS A C 1
ATOM 1095 O O . CYS A 1 132 ? -14.977 4.747 3.250 1.00 90.38 132 CYS A O 1
ATOM 1097 N N . GLY A 1 133 ? -13.177 3.469 2.867 1.00 87.19 133 GLY A N 1
ATOM 1098 C CA . GLY A 1 133 ? -13.782 2.681 1.783 1.00 87.19 133 GLY A CA 1
ATOM 1099 C C . GLY A 1 133 ? -14.151 3.495 0.539 1.00 87.19 133 GLY A C 1
ATOM 1100 O O . GLY A 1 133 ? -15.011 3.086 -0.236 1.00 87.19 133 GLY A O 1
ATOM 1101 N N . MET A 1 134 ? -13.507 4.646 0.332 1.00 85.06 134 MET A N 1
ATOM 1102 C CA . MET A 1 134 ? -13.725 5.519 -0.829 1.00 85.06 134 MET A CA 1
ATOM 1103 C C . MET A 1 134 ? -12.929 5.077 -2.066 1.00 85.06 134 MET A C 1
ATOM 1105 O O . MET A 1 134 ? -13.012 5.699 -3.126 1.00 85.06 134 MET A O 1
ATOM 1109 N N . VAL A 1 135 ? -12.166 3.991 -1.942 1.00 82.25 135 VAL A N 1
ATOM 1110 C CA . VAL A 1 135 ? -11.432 3.359 -3.036 1.00 82.25 135 VAL A CA 1
ATOM 1111 C C . VAL A 1 135 ? -12.282 2.251 -3.645 1.00 82.25 135 VAL A C 1
ATOM 1113 O O . VAL A 1 135 ? -12.690 1.318 -2.955 1.00 82.25 135 VAL A O 1
ATOM 1116 N N . LYS A 1 136 ? -12.501 2.316 -4.961 1.00 74.50 136 LYS A N 1
ATOM 1117 C CA . LYS A 1 136 ? -13.076 1.200 -5.715 1.00 74.50 136 LYS A CA 1
ATOM 1118 C C . LYS A 1 136 ? -11.942 0.290 -6.208 1.00 74.50 136 LYS A C 1
ATOM 1120 O O . LYS A 1 136 ? -11.052 0.805 -6.891 1.00 74.50 136 LYS A O 1
ATOM 1125 N N . PRO A 1 137 ? -11.969 -1.025 -5.915 1.00 77.00 137 PRO A N 1
ATOM 1126 C CA . PRO A 1 137 ? -10.970 -1.949 -6.437 1.00 77.00 137 PRO A CA 1
ATOM 1127 C C . PRO A 1 137 ? -11.018 -1.965 -7.967 1.00 77.00 137 PRO A C 1
ATOM 1129 O O . PRO A 1 137 ? -12.091 -2.024 -8.576 1.00 77.00 137 PRO A O 1
ATOM 1132 N N . SER A 1 138 ? -9.845 -1.887 -8.581 1.00 76.06 138 SER A N 1
ATOM 1133 C CA . SER A 1 138 ? -9.655 -2.058 -10.019 1.00 76.06 138 SER A CA 1
ATOM 1134 C C . SER A 1 138 ? -9.590 -3.541 -10.352 1.00 76.06 138 SER A C 1
ATOM 1136 O O . SER A 1 138 ? -9.191 -4.355 -9.520 1.00 76.06 138 SER A O 1
ATOM 1138 N N . PHE A 1 139 ? -9.973 -3.894 -11.578 1.00 70.88 139 PHE A N 1
ATOM 1139 C CA . PHE A 1 139 ? -9.790 -5.254 -12.067 1.00 70.88 139 PHE A CA 1
ATOM 1140 C C . PHE A 1 139 ? -8.298 -5.595 -12.096 1.00 70.88 139 PHE A C 1
ATOM 1142 O O . PHE A 1 139 ? -7.497 -4.826 -12.631 1.00 70.88 139 PHE A O 1
ATOM 1149 N N . ILE A 1 140 ? -7.945 -6.746 -11.531 1.00 73.12 140 ILE A N 1
ATOM 1150 C CA . ILE A 1 140 ? -6.582 -7.267 -11.533 1.00 73.12 140 ILE A CA 1
ATOM 1151 C C . ILE A 1 140 ? -6.592 -8.501 -12.436 1.00 73.12 140 ILE A C 1
ATOM 1153 O O . ILE A 1 140 ? -7.235 -9.488 -12.075 1.00 73.12 140 ILE A O 1
ATOM 1157 N N . PRO A 1 141 ? -5.925 -8.468 -13.605 1.00 66.19 141 PRO A N 1
ATOM 1158 C CA . PRO A 1 141 ? -5.796 -9.653 -14.445 1.00 66.19 141 PRO A CA 1
ATOM 1159 C C . PRO A 1 141 ? -5.149 -10.801 -13.656 1.00 66.19 141 PRO A C 1
ATOM 1161 O O . PRO A 1 141 ? -4.357 -10.527 -12.746 1.00 66.19 141 PRO A O 1
ATOM 1164 N N . PRO A 1 142 ? -5.448 -12.070 -13.970 1.00 70.56 142 PRO A N 1
ATOM 1165 C CA . PRO A 1 142 ? -4.742 -13.191 -13.366 1.00 70.56 142 PRO A CA 1
ATOM 1166 C C . PRO A 1 142 ? -3.250 -13.170 -13.742 1.00 70.56 142 PRO A C 1
ATOM 1168 O O . PRO A 1 142 ? -2.840 -12.500 -14.696 1.00 70.56 142 PRO A O 1
ATOM 1171 N N . ALA A 1 143 ? -2.422 -13.801 -12.903 1.00 71.62 143 ALA A N 1
ATOM 1172 C CA . ALA A 1 143 ? -0.966 -13.625 -12.904 1.00 71.62 143 ALA A CA 1
ATOM 1173 C C . ALA A 1 143 ? -0.307 -13.941 -14.261 1.00 71.62 143 ALA A C 1
ATOM 1175 O O . ALA A 1 143 ? 0.600 -13.228 -14.683 1.00 71.62 143 ALA A O 1
ATOM 1176 N N . ASP A 1 144 ? -0.834 -14.939 -14.966 1.00 64.62 144 ASP A N 1
ATOM 1177 C CA . ASP A 1 144 ? -0.450 -15.377 -16.311 1.00 64.62 144 ASP A CA 1
ATOM 1178 C C . ASP A 1 144 ? -0.574 -14.283 -17.388 1.00 64.62 144 ASP A C 1
ATOM 1180 O O . ASP A 1 144 ? 0.222 -14.235 -18.324 1.00 64.62 144 ASP A O 1
ATOM 1184 N N . ILE A 1 145 ? -1.530 -13.360 -17.247 1.00 65.75 145 ILE A N 1
ATOM 1185 C CA . ILE A 1 145 ? -1.792 -12.288 -18.227 1.00 65.75 145 ILE A CA 1
ATOM 1186 C C . ILE A 1 145 ? -1.084 -10.972 -17.846 1.00 65.75 145 ILE A C 1
ATOM 1188 O O . ILE A 1 145 ? -0.902 -10.084 -18.689 1.00 65.75 145 ILE A O 1
ATOM 1192 N N . ARG A 1 146 ? -0.653 -10.814 -16.584 1.00 68.31 146 ARG A N 1
ATOM 1193 C CA . ARG A 1 146 ? -0.004 -9.575 -16.104 1.00 68.31 146 ARG A CA 1
ATOM 1194 C C . ARG A 1 146 ? 1.340 -9.312 -16.790 1.00 68.31 146 ARG A C 1
ATOM 1196 O O . ARG A 1 146 ? 1.652 -8.157 -17.068 1.00 68.31 146 ARG A O 1
ATOM 1203 N N . GLU A 1 147 ? 2.111 -10.356 -17.087 1.00 56.69 147 GLU A N 1
ATOM 1204 C CA . GLU A 1 147 ? 3.451 -10.236 -17.686 1.00 56.69 147 GLU A CA 1
ATOM 1205 C C . GLU A 1 147 ? 3.413 -9.839 -19.171 1.00 56.69 147 GLU A C 1
ATOM 1207 O O . GLU A 1 147 ? 4.261 -9.075 -19.631 1.00 56.69 147 GLU A O 1
ATOM 1212 N N . VAL A 1 148 ? 2.381 -10.272 -19.904 1.00 55.25 148 VAL A N 1
ATOM 1213 C CA . VAL A 1 148 ? 2.228 -10.024 -21.352 1.00 55.25 148 VAL A CA 1
ATOM 1214 C C . VAL A 1 148 ? 2.009 -8.538 -21.671 1.00 55.25 148 VAL A C 1
ATOM 1216 O O . VAL A 1 148 ? 2.416 -8.062 -22.724 1.00 55.25 148 VAL A O 1
ATOM 1219 N N . ASN A 1 149 ? 1.425 -7.774 -20.742 1.00 47.62 149 ASN A N 1
ATOM 1220 C CA . ASN A 1 149 ? 1.152 -6.340 -20.909 1.00 47.62 149 ASN A CA 1
ATOM 1221 C C . ASN A 1 149 ? 2.252 -5.428 -20.323 1.00 47.62 149 ASN A C 1
ATOM 1223 O O . ASN A 1 149 ? 2.096 -4.206 -20.304 1.00 47.62 149 ASN A O 1
ATOM 1227 N N . ALA A 1 150 ? 3.338 -6.003 -19.791 1.00 47.41 150 ALA A N 1
ATOM 1228 C CA . ALA A 1 150 ? 4.410 -5.264 -19.118 1.00 47.41 150 ALA A CA 1
ATOM 1229 C C . ALA A 1 150 ? 5.596 -4.888 -20.035 1.00 47.41 150 ALA A C 1
ATOM 1231 O O . ALA A 1 150 ? 6.484 -4.140 -19.591 1.00 47.41 150 ALA A O 1
ATOM 1232 N N . GLN A 1 151 ? 5.608 -5.376 -21.283 1.00 39.16 151 GLN A N 1
ATOM 1233 C CA . GLN A 1 151 ? 6.621 -5.055 -22.297 1.00 39.16 151 GLN A CA 1
ATOM 1234 C C . GLN A 1 151 ? 6.396 -3.647 -22.858 1.00 39.16 151 GLN A C 1
ATOM 1236 O O . GLN A 1 151 ? 5.361 -3.415 -23.512 1.00 39.16 151 GLN A O 1
#

Foldseek 3Di:
DDDDDDPPPPVVPVVPPPPQDFPDQWAKFWEFDDFKIKIWIWHADPVRDTDIDIDMFTLDPVRLVVVLVVCVVVVHQHYEYEPPDLSVLSSVVSSVVSVGHYFYFYCVQLPQDPDDDDSNSSRVSRNVCVRSVSGDGDDDDPPVVSVVPND

Sequence (151 aa):
MASHCQFYNYKFQEVILLSFKILKFKCCGLDVHKTWIYACIGITDSNNRTEYKQARFSSFTKGLNELCDWLAKYNCTDVCMESTGKYWIPVFNILEQHNLWVTLSHPKYTKPMKGNKTDRKDAKWICDLYMCGMVKPSFIPPADIREVNAQ

pLDDT: mean 81.59, std 20.36, range [31.17, 98.62]

Radius of gyration: 17.65 Å; Cα contacts (8 Å, |Δi|>4): 240; chains: 1; bounding box: 32×66×42 Å

Secondary structure (DSSP, 8-state):
---S-SSSSSTTTGGG---PPPS-SEEEEEEE-SSEEEEEEEEE-TTS-EEEEEEEEESSHHHHHHHHHHHHHTT--EEEEE--SSTHHHHHHHHHHTT-EEEEEPTTTSPPPSSS--HHHHHHHHHHHHHTT-PPBPP---HHHHTTT--